Protein AF-A0A182SLB0-F1 (afdb_monomer_lite)

Sequence (159 aa):
MSCFLSVARSSCEPPIFLEISYCGDDKSGRPIMLAGKGMTFNSGGLCLKDPEDMAKYRASMAGAATVVATIRAAAALSLPVNLVGLIPLCENMPSGMAFKPGDVITAMNGKTVAIHDTNNAGRLMLADAFIYGQTTFKPKIVVDVATLSDGIIHALGGA

pLDDT: mean 96.24, std 4.34, range [56.97, 98.81]

Structure (mmCIF, N/CA/C/O backbone):
data_AF-A0A182SLB0-F1
#
_entry.id   AF-A0A182SLB0-F1
#
loop_
_atom_site.group_PDB
_atom_site.id
_atom_site.type_symbol
_atom_site.label_atom_id
_atom_site.label_alt_id
_atom_site.label_comp_id
_atom_site.label_asym_id
_atom_site.label_entity_id
_atom_site.label_seq_id
_atom_site.pdbx_PDB_ins_code
_atom_site.Cartn_x
_atom_site.Cartn_y
_atom_site.Cartn_z
_atom_site.occupancy
_atom_site.B_iso_or_equiv
_atom_site.auth_seq_id
_atom_site.auth_comp_id
_atom_site.auth_asym_id
_atom_site.auth_atom_id
_atom_site.pdbx_PDB_model_num
ATOM 1 N N . MET A 1 1 ? 9.266 10.249 6.935 1.00 87.44 1 MET A N 1
ATOM 2 C CA . MET A 1 1 ? 8.726 9.268 5.972 1.00 87.44 1 MET A CA 1
ATOM 3 C C . MET A 1 1 ? 9.572 9.275 4.705 1.00 87.44 1 MET A C 1
ATOM 5 O O . MET A 1 1 ? 9.122 9.726 3.658 1.00 87.44 1 MET A O 1
ATOM 9 N N . SER A 1 2 ? 10.834 8.851 4.789 1.00 93.38 2 SER A N 1
ATOM 10 C CA . SER A 1 2 ? 11.746 8.951 3.641 1.00 93.38 2 SER A CA 1
ATOM 11 C C . SER A 1 2 ? 11.461 7.892 2.577 1.00 93.38 2 SER A C 1
ATOM 13 O O . SER A 1 2 ? 11.655 8.160 1.396 1.00 93.38 2 SER A O 1
ATOM 15 N N . CYS A 1 3 ? 10.991 6.704 2.963 1.00 97.31 3 CYS A N 1
ATOM 16 C CA . CYS A 1 3 ? 10.689 5.616 2.039 1.00 97.31 3 CYS A CA 1
ATOM 17 C C . CYS A 1 3 ? 9.483 5.957 1.158 1.00 97.31 3 CYS A C 1
ATOM 19 O O . CYS A 1 3 ? 9.575 5.861 -0.062 1.00 97.31 3 CYS A O 1
ATOM 21 N N . PHE A 1 4 ? 8.388 6.429 1.757 1.00 98.00 4 PHE A N 1
ATOM 22 C CA . PHE A 1 4 ? 7.201 6.870 1.022 1.00 98.00 4 PHE A CA 1
ATOM 23 C C . PHE A 1 4 ? 7.508 8.047 0.088 1.00 98.00 4 PHE A C 1
ATOM 25 O O . PHE A 1 4 ? 7.217 7.983 -1.108 1.00 98.00 4 PHE A O 1
ATOM 32 N N . LEU A 1 5 ? 8.159 9.093 0.607 1.00 97.81 5 LEU A N 1
ATOM 33 C CA . LEU A 1 5 ? 8.453 10.298 -0.173 1.00 97.81 5 LEU A CA 1
ATOM 34 C C . LEU A 1 5 ? 9.450 10.041 -1.312 1.00 97.81 5 LEU A C 1
ATOM 36 O O . LEU A 1 5 ? 9.358 10.681 -2.357 1.00 97.81 5 LEU A O 1
ATOM 40 N N . SER A 1 6 ? 10.365 9.082 -1.151 1.00 97.69 6 SER A N 1
ATOM 41 C CA . SER A 1 6 ? 11.310 8.710 -2.214 1.00 97.69 6 SER A CA 1
ATOM 42 C C . SER A 1 6 ? 10.629 8.042 -3.408 1.00 97.69 6 SER A C 1
ATOM 44 O O . SER A 1 6 ? 11.080 8.228 -4.535 1.00 97.69 6 SER A O 1
ATOM 46 N N . VAL A 1 7 ? 9.539 7.302 -3.184 1.00 97.75 7 VAL A N 1
ATOM 47 C CA . VAL A 1 7 ? 8.698 6.773 -4.271 1.00 97.75 7 VAL A CA 1
ATOM 48 C C . VAL A 1 7 ? 7.888 7.907 -4.900 1.00 97.75 7 VAL A C 1
ATOM 50 O O . VAL A 1 7 ? 7.909 8.099 -6.116 1.00 97.75 7 VAL A O 1
ATOM 53 N N . ALA A 1 8 ? 7.218 8.695 -4.057 1.00 97.69 8 ALA A N 1
ATOM 54 C CA . ALA A 1 8 ? 6.268 9.711 -4.489 1.00 97.69 8 ALA A CA 1
ATOM 55 C C . ALA A 1 8 ? 6.877 10.853 -5.306 1.00 97.69 8 ALA A C 1
ATOM 57 O O . ALA A 1 8 ? 6.237 11.341 -6.232 1.00 97.69 8 ALA A O 1
ATOM 58 N N . ARG A 1 9 ? 8.120 11.259 -5.008 1.00 97.19 9 ARG A N 1
ATOM 59 C CA . ARG A 1 9 ? 8.802 12.360 -5.715 1.00 97.19 9 ARG A CA 1
ATOM 60 C C . ARG A 1 9 ? 8.983 12.125 -7.220 1.00 97.19 9 ARG A C 1
ATOM 62 O O . ARG A 1 9 ? 9.487 12.999 -7.913 1.00 97.19 9 ARG A O 1
ATOM 69 N N . SER A 1 10 ? 8.666 10.927 -7.711 1.00 95.88 10 SER A N 1
ATOM 70 C CA . SER A 1 10 ? 8.738 10.592 -9.127 1.00 95.88 10 SER A CA 1
ATOM 71 C C . SER A 1 10 ? 7.583 11.165 -9.956 1.00 95.88 10 SER A C 1
ATOM 73 O O . SER A 1 10 ? 7.759 11.308 -11.166 1.00 95.88 10 SER A O 1
ATOM 75 N N . SER A 1 11 ? 6.450 11.519 -9.339 1.00 97.12 11 SER A N 1
ATOM 76 C CA . SER A 1 11 ? 5.273 12.068 -10.023 1.00 97.12 11 SER A CA 1
ATOM 77 C C . SER A 1 11 ? 5.119 13.579 -9.821 1.00 97.12 11 SER A C 1
ATOM 79 O O . SER A 1 11 ? 5.659 14.159 -8.879 1.00 97.12 11 SER A O 1
ATOM 81 N N . CYS A 1 12 ? 4.378 14.209 -10.735 1.00 96.81 12 CYS A N 1
ATOM 82 C CA . CYS A 1 12 ? 3.901 15.585 -10.598 1.00 96.81 12 CYS A CA 1
ATOM 83 C C . CYS A 1 12 ? 2.682 15.683 -9.666 1.00 96.81 12 CYS A C 1
ATOM 85 O O . CYS A 1 12 ? 2.398 16.767 -9.161 1.00 96.81 12 CYS A O 1
ATOM 87 N N . GLU A 1 13 ? 1.975 14.573 -9.437 1.00 97.19 13 GLU A N 1
ATOM 88 C CA . GLU A 1 13 ? 0.856 14.524 -8.501 1.00 97.19 13 GLU A CA 1
ATOM 89 C C . GLU A 1 13 ? 1.372 14.506 -7.054 1.00 97.19 13 GLU A C 1
ATOM 91 O O . GLU A 1 13 ? 2.256 13.707 -6.714 1.00 97.19 13 GLU A O 1
ATOM 96 N N . PRO A 1 14 ? 0.847 15.370 -6.169 1.00 97.25 14 PRO A N 1
ATOM 97 C CA . PRO A 1 14 ? 1.324 15.452 -4.798 1.00 97.25 14 PRO A CA 1
ATOM 98 C C . PRO A 1 14 ? 0.982 14.171 -4.013 1.00 97.25 14 PRO A C 1
ATOM 100 O O . PRO A 1 14 ? -0.156 13.698 -4.065 1.00 97.25 14 PRO A O 1
ATOM 103 N N . PRO A 1 15 ? 1.924 13.613 -3.228 1.00 97.75 15 PRO A N 1
ATOM 104 C CA . PRO A 1 15 ? 1.618 12.486 -2.358 1.00 97.75 15 PRO A CA 1
ATOM 105 C C . PRO A 1 15 ? 0.673 12.866 -1.224 1.00 97.75 15 PRO A C 1
ATOM 107 O O . PRO A 1 15 ? 0.780 13.944 -0.640 1.00 97.75 15 PRO A O 1
ATOM 110 N N . ILE A 1 16 ? -0.168 11.916 -0.825 1.00 98.12 16 ILE A N 1
ATOM 111 C CA . ILE A 1 16 ? -1.037 12.034 0.347 1.00 98.12 16 ILE A CA 1
ATOM 112 C C . ILE A 1 16 ? -0.757 10.855 1.271 1.00 98.12 16 ILE A C 1
ATOM 114 O O . ILE A 1 16 ? -0.730 9.710 0.837 1.00 98.12 16 ILE A O 1
ATOM 118 N N . PHE A 1 17 ? -0.575 11.107 2.562 1.00 98.25 17 PHE A N 1
ATOM 119 C CA . PHE A 1 17 ? -0.616 10.043 3.558 1.00 98.25 17 PHE A CA 1
ATOM 120 C C . PHE A 1 17 ? -1.971 10.093 4.260 1.00 98.25 17 PHE A C 1
ATOM 122 O O . PHE A 1 17 ? -2.222 10.992 5.058 1.00 98.25 17 PHE A O 1
ATOM 129 N N . LEU A 1 18 ? -2.865 9.171 3.907 1.00 98.38 18 LEU A N 1
ATOM 130 C CA . LEU A 1 18 ? -4.233 9.148 4.409 1.00 98.38 18 LEU A CA 1
ATOM 131 C C . LEU A 1 18 ? -4.330 8.278 5.664 1.00 98.38 18 LEU A C 1
ATOM 133 O O . LEU A 1 18 ? -4.005 7.090 5.640 1.00 98.38 18 LEU A O 1
ATOM 137 N N . GLU A 1 19 ? -4.839 8.877 6.734 1.00 98.31 19 GLU A N 1
ATOM 138 C CA . GLU A 1 19 ? -5.234 8.203 7.965 1.00 98.31 19 GLU A CA 1
ATOM 139 C C . GLU A 1 19 ? -6.758 8.230 8.102 1.00 98.31 19 GLU A C 1
ATOM 141 O O . GLU A 1 19 ? -7.389 9.277 7.957 1.00 98.31 19 GLU A O 1
ATOM 146 N N . ILE A 1 20 ? -7.356 7.077 8.393 1.00 97.94 20 ILE A N 1
ATOM 147 C CA . ILE A 1 20 ? -8.793 6.938 8.640 1.00 97.94 20 ILE A CA 1
ATOM 148 C C . ILE A 1 20 ? -8.972 6.268 9.994 1.00 97.94 20 ILE A C 1
ATOM 150 O O . ILE A 1 20 ? -8.489 5.159 10.187 1.00 97.94 20 ILE A O 1
ATOM 154 N N . SER A 1 21 ? -9.704 6.891 10.910 1.00 97.25 21 SER A N 1
ATOM 155 C CA . SER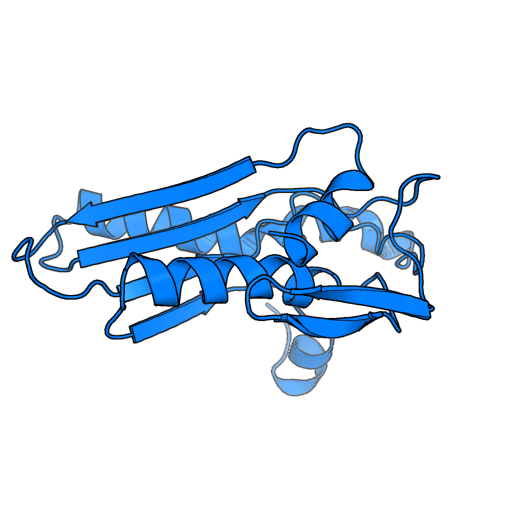 A 1 21 ? -9.984 6.309 12.225 1.00 97.25 21 SER A CA 1
ATOM 156 C C . SER A 1 21 ? -11.468 5.989 12.378 1.00 97.25 21 SER A C 1
ATOM 158 O O . SER A 1 21 ? -12.327 6.810 12.061 1.00 97.25 21 SER A O 1
ATOM 160 N N . TYR A 1 22 ? -11.767 4.799 12.896 1.00 98.38 22 TYR A N 1
ATOM 161 C CA . TYR A 1 22 ? -13.105 4.377 13.299 1.00 98.38 22 TYR A CA 1
ATOM 162 C C . TYR A 1 22 ? -13.060 3.839 14.731 1.00 98.38 22 TYR A C 1
ATOM 164 O O . TYR A 1 22 ? -12.275 2.944 15.038 1.00 98.38 22 TYR A O 1
ATOM 172 N N . CYS A 1 23 ? -13.901 4.389 15.604 1.00 98.00 23 CYS A N 1
ATOM 173 C CA . CYS A 1 23 ? -13.997 4.000 17.008 1.00 98.00 23 CYS A CA 1
ATOM 174 C C . CYS A 1 23 ? -15.405 3.463 17.274 1.00 98.00 23 CYS A C 1
ATOM 176 O O . CYS A 1 23 ? -16.325 4.246 17.511 1.00 98.00 23 CYS A O 1
ATOM 178 N N . GLY A 1 24 ? -15.573 2.144 17.171 1.00 97.31 24 GLY A N 1
ATOM 179 C CA . GLY A 1 24 ? -16.829 1.451 17.468 1.00 97.31 24 GLY A CA 1
ATOM 180 C C . GLY A 1 24 ? -16.880 0.818 18.862 1.00 97.31 24 GLY A C 1
ATOM 181 O O . GLY A 1 24 ? -17.939 0.354 19.270 1.00 97.31 24 GLY A O 1
ATOM 182 N N . ASP A 1 25 ? -15.759 0.793 19.587 1.00 96.19 25 ASP A N 1
ATOM 183 C CA . ASP A 1 25 ? -15.623 0.217 20.932 1.00 96.19 25 ASP A CA 1
ATOM 184 C C . ASP A 1 25 ? -15.014 1.253 21.905 1.00 96.19 25 ASP A C 1
ATOM 186 O O . ASP A 1 25 ? -14.939 2.449 21.597 1.00 96.19 25 ASP A O 1
ATOM 190 N N . ASP A 1 26 ? -14.578 0.819 23.090 1.00 95.38 26 ASP A N 1
ATOM 191 C CA . ASP A 1 26 ? -13.929 1.666 24.087 1.00 95.38 26 ASP A CA 1
ATOM 192 C C . ASP A 1 26 ? -12.728 2.440 23.515 1.00 95.38 26 ASP A C 1
ATOM 194 O O . ASP A 1 26 ? -11.811 1.868 22.922 1.00 95.38 26 ASP A O 1
ATOM 198 N N . LYS A 1 27 ? -12.691 3.756 23.755 1.00 92.25 27 LYS A N 1
ATOM 199 C CA . LYS A 1 27 ? -11.675 4.667 23.200 1.00 92.25 27 LYS A CA 1
ATOM 200 C C . LYS A 1 27 ? -10.252 4.371 23.677 1.00 92.25 27 LYS A C 1
ATOM 202 O O . LYS A 1 27 ? -9.306 4.775 23.006 1.00 92.25 27 LYS A O 1
ATOM 207 N N . SER A 1 28 ? -10.081 3.714 24.827 1.00 92.38 28 SER A N 1
ATOM 208 C CA . SER A 1 28 ? -8.756 3.334 25.334 1.00 92.38 28 SER A CA 1
ATOM 209 C C . SER A 1 28 ? -8.245 2.021 24.726 1.00 92.38 28 SER A C 1
ATOM 211 O O . SER A 1 28 ? -7.058 1.698 24.824 1.00 92.38 28 SER A O 1
ATOM 213 N N . GLY A 1 29 ? -9.126 1.271 24.055 1.00 94.38 29 GLY A N 1
ATOM 214 C CA . GLY A 1 29 ? -8.807 0.013 23.401 1.00 94.38 29 GLY A CA 1
ATOM 215 C C . GLY A 1 29 ? -7.846 0.186 22.225 1.00 94.38 29 GLY A C 1
ATOM 216 O O . GLY A 1 29 ? -8.096 0.960 21.299 1.00 94.38 29 GLY A O 1
ATOM 217 N N . ARG A 1 30 ? -6.765 -0.608 22.216 1.00 97.25 30 ARG A N 1
ATOM 218 C CA . ARG A 1 30 ? -5.798 -0.643 21.105 1.00 97.25 30 ARG A CA 1
ATOM 219 C C . ARG A 1 30 ? -6.499 -1.038 19.792 1.00 97.25 30 ARG A C 1
ATOM 221 O O . ARG A 1 30 ? -7.145 -2.096 19.762 1.00 97.25 30 ARG A O 1
ATOM 228 N N . PRO A 1 31 ? -6.354 -0.256 18.706 1.00 98.19 31 PRO A N 1
ATOM 229 C CA . PRO A 1 31 ? -7.059 -0.513 17.456 1.00 98.19 31 PRO A CA 1
ATOM 230 C C . PRO A 1 31 ? -6.460 -1.693 16.684 1.00 98.19 31 PRO A C 1
ATOM 232 O O . PRO A 1 31 ? -5.333 -2.133 16.936 1.00 98.19 31 PRO A O 1
ATOM 235 N N . ILE A 1 32 ? -7.217 -2.193 15.711 1.00 98.69 32 ILE A N 1
ATOM 236 C CA . ILE A 1 32 ? -6.687 -2.982 14.597 1.00 98.69 32 ILE A CA 1
ATOM 237 C C . ILE A 1 32 ? -6.214 -1.991 13.534 1.00 98.69 32 ILE A C 1
ATOM 239 O O . ILE A 1 32 ? -6.971 -1.123 13.102 1.00 98.69 32 ILE A O 1
ATOM 243 N N . MET A 1 33 ? -4.962 -2.118 13.117 1.00 98.69 33 MET A N 1
ATOM 244 C CA . MET A 1 33 ? -4.399 -1.316 12.042 1.00 98.69 33 MET A CA 1
ATOM 245 C C . MET A 1 33 ? -4.564 -2.039 10.708 1.00 98.69 33 MET A C 1
ATOM 247 O O . MET A 1 33 ? -4.134 -3.182 10.565 1.00 98.69 33 MET A O 1
ATOM 251 N N . LEU A 1 34 ? -5.139 -1.346 9.731 1.00 98.81 34 LEU A N 1
ATOM 252 C CA . LEU A 1 34 ? -5.270 -1.774 8.345 1.00 98.81 34 LEU A CA 1
ATOM 253 C C . LEU A 1 34 ? -4.349 -0.911 7.473 1.00 98.81 34 LEU A C 1
ATOM 255 O O . LEU A 1 34 ? -4.538 0.300 7.385 1.00 98.81 34 LEU A O 1
ATOM 259 N N . ALA A 1 35 ? -3.348 -1.503 6.829 1.00 98.62 35 ALA A N 1
ATOM 260 C CA . ALA A 1 35 ? -2.452 -0.797 5.914 1.00 98.62 35 ALA A CA 1
ATOM 261 C C . ALA A 1 35 ? -2.790 -1.139 4.459 1.00 98.62 35 ALA A C 1
ATOM 263 O O . ALA A 1 35 ? -2.851 -2.306 4.083 1.00 98.62 35 ALA A O 1
ATOM 264 N N . GLY A 1 36 ? -3.016 -0.128 3.623 1.00 98.56 36 GLY A N 1
ATOM 265 C CA . GLY A 1 36 ? -3.377 -0.330 2.220 1.00 98.56 36 GLY A CA 1
ATOM 266 C C . GLY A 1 36 ? -2.311 0.219 1.285 1.00 98.56 36 GLY A C 1
ATOM 267 O O . GLY A 1 36 ? -1.979 1.400 1.369 1.00 98.56 36 GLY A O 1
ATOM 268 N N . LYS A 1 37 ? -1.801 -0.595 0.350 1.00 98.38 37 LYS A N 1
ATOM 269 C CA . LYS A 1 37 ? -0.955 -0.068 -0.737 1.00 98.38 37 LYS A CA 1
ATOM 270 C C . LYS A 1 37 ? -1.798 0.867 -1.610 1.00 98.38 37 LYS A C 1
ATOM 272 O O . LYS A 1 37 ? -2.689 0.402 -2.320 1.00 98.38 37 LYS A O 1
ATOM 277 N N . GLY A 1 38 ? -1.501 2.164 -1.563 1.00 98.06 38 GLY A N 1
ATOM 278 C CA . GLY A 1 38 ? -2.214 3.220 -2.286 1.00 98.06 38 GLY A CA 1
ATOM 279 C C . GLY A 1 38 ? -1.471 3.747 -3.506 1.00 98.06 38 GLY A C 1
ATOM 280 O O . GLY A 1 38 ? -1.461 4.945 -3.756 1.00 98.06 38 GLY A O 1
ATOM 281 N N . MET A 1 39 ? -0.830 2.871 -4.277 1.00 97.88 39 MET A N 1
ATOM 282 C CA . MET A 1 39 ? -0.122 3.308 -5.477 1.00 97.88 39 MET A CA 1
ATOM 283 C C . MET A 1 39 ? -1.115 3.506 -6.628 1.00 97.88 39 MET A C 1
ATOM 285 O O . MET A 1 39 ? -1.528 2.528 -7.247 1.00 97.88 39 MET A O 1
ATOM 289 N N . THR A 1 40 ? -1.541 4.744 -6.883 1.00 97.88 40 THR A N 1
ATOM 290 C CA . THR A 1 40 ? -2.627 5.070 -7.831 1.00 97.88 40 THR A CA 1
ATOM 291 C C . THR A 1 40 ? -2.276 4.722 -9.273 1.00 97.88 40 THR A C 1
ATOM 293 O O . THR A 1 40 ? -3.147 4.319 -10.042 1.00 97.88 40 THR A O 1
ATOM 296 N N . PHE A 1 41 ? -0.990 4.772 -9.609 1.00 97.88 41 PHE A N 1
ATOM 297 C CA . PHE A 1 41 ? -0.437 4.213 -10.832 1.00 97.88 41 PHE A CA 1
ATOM 298 C C . PHE A 1 41 ? 1.000 3.735 -10.589 1.00 97.88 41 PHE A C 1
ATOM 300 O O . PHE A 1 41 ? 1.757 4.364 -9.846 1.00 97.88 41 PHE A O 1
ATOM 307 N N . ASN A 1 42 ? 1.377 2.602 -11.187 1.00 97.00 42 ASN A N 1
ATOM 308 C CA . ASN A 1 42 ? 2.713 2.022 -11.048 1.00 97.00 42 ASN A CA 1
ATOM 309 C C . ASN A 1 42 ? 3.294 1.693 -12.420 1.00 97.00 42 ASN A C 1
ATOM 311 O O . AS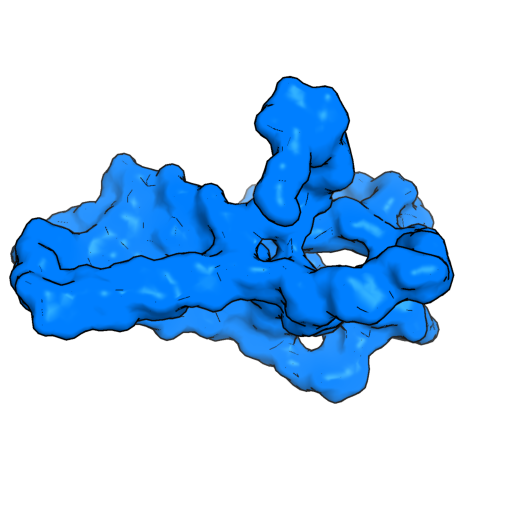N A 1 42 ? 3.035 0.611 -12.939 1.00 97.00 42 ASN A O 1
ATOM 315 N N . SER A 1 43 ? 4.119 2.580 -12.974 1.00 97.06 43 SER A N 1
ATOM 316 C CA . SER A 1 43 ? 4.857 2.289 -14.207 1.00 97.06 43 SER A CA 1
ATOM 317 C C . SER A 1 43 ? 6.017 1.315 -13.985 1.00 97.06 43 SER A C 1
ATOM 319 O O . SER A 1 43 ? 6.593 0.810 -14.942 1.00 97.06 43 SER A O 1
ATOM 321 N N . GLY A 1 44 ? 6.400 1.094 -12.725 1.00 96.62 44 GLY A N 1
ATOM 322 C CA . GLY A 1 44 ? 7.657 0.456 -12.345 1.00 96.62 44 GLY A CA 1
ATOM 323 C C . GLY A 1 44 ? 8.783 1.444 -12.020 1.00 96.62 44 GLY A C 1
ATOM 324 O O . GLY A 1 44 ? 9.828 1.023 -11.539 1.00 96.62 44 GLY A O 1
ATOM 325 N N . GLY A 1 45 ? 8.584 2.753 -12.215 1.00 97.38 45 GLY A N 1
ATOM 326 C CA . GLY A 1 45 ? 9.642 3.749 -12.037 1.00 97.38 45 GLY A CA 1
ATOM 327 C C . GLY A 1 45 ? 10.688 3.647 -13.150 1.00 97.38 45 GLY A C 1
ATOM 328 O O . GLY A 1 45 ? 10.333 3.572 -14.325 1.00 97.38 45 GLY A O 1
ATOM 329 N N . LEU A 1 46 ? 11.977 3.634 -12.793 1.00 97.88 46 LEU A N 1
ATOM 330 C CA . LEU A 1 46 ? 13.073 3.439 -13.757 1.00 97.88 46 LEU A CA 1
ATOM 331 C C . LEU A 1 46 ? 13.239 1.974 -14.189 1.00 97.88 46 LEU A C 1
ATOM 333 O O . LEU A 1 46 ? 13.792 1.702 -15.250 1.00 97.88 46 LEU A O 1
ATOM 337 N N . CYS A 1 47 ? 12.743 1.033 -13.390 1.00 96.75 47 CYS A N 1
ATOM 338 C CA . CYS A 1 47 ? 12.627 -0.380 -13.736 1.00 96.75 47 CYS A CA 1
ATOM 339 C C . CYS A 1 47 ? 11.257 -0.586 -14.385 1.00 96.75 47 CYS A C 1
ATOM 341 O O . CYS A 1 47 ? 10.335 -1.126 -13.771 1.00 96.75 47 CYS A O 1
ATOM 343 N N . LEU A 1 48 ? 11.113 -0.034 -15.590 1.00 96.69 48 LEU A N 1
ATOM 344 C CA . LEU A 1 48 ? 9.834 0.079 -16.277 1.00 96.69 48 LEU A CA 1
ATOM 345 C C . LEU A 1 48 ? 9.195 -1.299 -16.484 1.00 96.69 48 LEU A C 1
ATOM 347 O O . LEU A 1 48 ? 9.857 -2.260 -16.875 1.00 96.69 48 LEU A O 1
ATOM 351 N N . LYS A 1 49 ? 7.895 -1.376 -16.214 1.00 94.75 49 LYS A N 1
ATOM 352 C CA . LYS A 1 49 ? 7.074 -2.548 -16.507 1.00 94.75 49 LYS A CA 1
ATOM 353 C C . LYS A 1 49 ? 6.813 -2.673 -18.006 1.00 94.75 49 LYS A C 1
ATOM 355 O O . LYS A 1 49 ? 6.996 -1.722 -18.765 1.00 94.75 49 LYS A O 1
ATOM 360 N N . ASP A 1 50 ? 6.330 -3.841 -18.407 1.00 93.81 50 ASP A N 1
ATOM 361 C CA . ASP A 1 50 ? 5.996 -4.118 -19.798 1.00 93.81 50 ASP A CA 1
ATOM 362 C C . ASP A 1 50 ? 4.835 -3.220 -20.288 1.00 93.81 50 ASP A C 1
ATOM 364 O O . ASP A 1 50 ? 3.794 -3.155 -19.617 1.00 93.81 50 ASP A O 1
ATOM 368 N N . PRO A 1 51 ? 4.982 -2.495 -21.416 1.00 93.38 51 PRO A N 1
ATOM 369 C CA . PRO A 1 51 ? 3.936 -1.625 -21.948 1.00 93.38 51 PRO A CA 1
ATOM 370 C C . PRO A 1 51 ? 2.596 -2.323 -22.204 1.00 93.38 51 PRO A C 1
ATOM 372 O O . PRO A 1 51 ? 1.552 -1.691 -22.034 1.00 93.38 51 PRO A O 1
ATOM 375 N N . GLU A 1 52 ? 2.604 -3.607 -22.571 1.00 94.38 52 GLU A N 1
ATOM 376 C CA . GLU A 1 52 ? 1.377 -4.363 -22.866 1.00 94.38 52 GLU A CA 1
ATOM 377 C C . GLU A 1 52 ? 0.472 -4.519 -21.631 1.00 94.38 52 GLU A C 1
ATOM 379 O O . GLU A 1 52 ? -0.756 -4.481 -21.734 1.00 94.38 52 GLU A O 1
ATOM 384 N N . ASP A 1 53 ? 1.068 -4.595 -20.439 1.00 89.69 53 ASP A N 1
ATOM 385 C CA . ASP A 1 53 ? 0.353 -4.732 -19.168 1.00 89.69 53 ASP A CA 1
ATOM 386 C C . ASP A 1 53 ? 0.112 -3.397 -18.454 1.00 89.69 53 ASP A C 1
ATOM 388 O O . ASP A 1 53 ? -0.596 -3.343 -17.443 1.00 89.69 53 ASP A O 1
ATOM 392 N N . MET A 1 54 ? 0.659 -2.298 -18.979 1.00 94.19 54 MET A N 1
ATOM 393 C CA . MET A 1 54 ? 0.725 -0.995 -18.312 1.00 94.19 54 MET A CA 1
ATOM 394 C C . MET A 1 54 ? -0.636 -0.507 -17.794 1.00 94.19 54 MET A C 1
ATOM 396 O O . MET A 1 54 ? -0.758 -0.029 -16.663 1.00 94.19 54 MET A O 1
ATOM 400 N N . ALA A 1 55 ? -1.688 -0.692 -18.598 1.00 94.06 55 ALA A N 1
ATOM 401 C CA . ALA A 1 55 ? -3.047 -0.276 -18.262 1.00 94.06 55 ALA A CA 1
ATOM 402 C C . ALA A 1 55 ? -3.597 -0.962 -16.998 1.00 94.06 55 ALA A C 1
ATOM 404 O O . ALA A 1 55 ? -4.403 -0.365 -16.282 1.00 94.06 55 ALA A O 1
ATOM 405 N N . LYS A 1 56 ? -3.150 -2.186 -16.684 1.00 92.38 56 LYS A N 1
ATOM 406 C CA . LYS A 1 56 ? -3.585 -2.947 -15.501 1.00 92.38 56 LYS A CA 1
ATOM 407 C C . LYS A 1 56 ? -3.068 -2.314 -14.210 1.00 92.38 56 LYS A C 1
ATOM 409 O O . LYS A 1 56 ? -3.722 -2.392 -13.171 1.00 92.38 56 LYS A O 1
ATOM 414 N N . TYR A 1 57 ? -1.934 -1.615 -14.257 1.00 94.44 57 TYR A N 1
ATOM 415 C CA . TYR A 1 57 ? -1.277 -1.099 -13.058 1.00 94.44 57 TYR A CA 1
ATOM 416 C C . TYR A 1 57 ? -1.919 0.153 -12.452 1.00 94.44 57 TYR A C 1
ATOM 418 O O . TYR A 1 57 ? -1.517 0.542 -11.353 1.00 94.44 57 TYR A O 1
ATOM 426 N N . ARG A 1 58 ? -2.995 0.687 -13.053 1.00 95.19 58 ARG A N 1
ATOM 427 C CA . ARG A 1 58 ? -3.961 1.565 -12.356 1.00 95.19 58 ARG A CA 1
ATOM 428 C C . ARG A 1 58 ? -4.626 0.879 -11.157 1.00 95.19 58 ARG A C 1
ATOM 430 O O . ARG A 1 58 ? -5.089 1.541 -10.239 1.00 95.19 58 ARG A O 1
ATOM 437 N N . ALA A 1 59 ? -4.686 -0.455 -11.160 1.00 93.81 59 ALA A N 1
ATOM 438 C CA . ALA A 1 59 ? -5.223 -1.249 -10.059 1.00 93.81 59 ALA A CA 1
ATOM 439 C C . ALA A 1 59 ? -4.208 -1.442 -8.915 1.00 93.81 59 ALA A C 1
ATOM 441 O O . ALA A 1 59 ? -4.518 -2.100 -7.925 1.00 93.81 59 ALA A O 1
ATOM 442 N N . SER A 1 60 ? -3.014 -0.834 -8.995 1.00 96.19 60 SER A N 1
ATOM 443 C CA . SER A 1 60 ? -1.975 -0.923 -7.952 1.00 96.19 60 SER A CA 1
ATOM 444 C C . SER A 1 60 ? -2.374 -0.311 -6.598 1.00 96.19 60 SER A C 1
ATOM 446 O O . SER A 1 60 ? -1.617 -0.428 -5.628 1.00 96.19 60 SER A O 1
ATOM 448 N N . MET A 1 61 ? -3.553 0.314 -6.535 1.00 97.81 61 MET A N 1
ATOM 449 C CA . MET A 1 61 ? -4.194 0.891 -5.355 1.00 97.81 61 MET A CA 1
ATOM 450 C C . MET A 1 61 ? -5.330 0.025 -4.783 1.00 97.81 61 MET A C 1
ATOM 452 O O . MET A 1 61 ? -5.999 0.443 -3.839 1.00 97.81 61 MET A O 1
ATOM 456 N N . ALA A 1 62 ? -5.574 -1.182 -5.311 1.00 97.56 62 ALA A N 1
ATOM 457 C CA . ALA A 1 62 ? -6.685 -2.029 -4.860 1.00 97.56 62 ALA A CA 1
ATOM 458 C C . ALA A 1 62 ? -6.599 -2.385 -3.362 1.00 97.56 62 ALA A C 1
ATOM 460 O O . ALA A 1 62 ? -7.622 -2.517 -2.688 1.00 97.56 62 ALA A O 1
ATOM 461 N N . GLY A 1 63 ? -5.382 -2.461 -2.812 1.00 98.00 63 GLY A N 1
ATOM 462 C CA . GLY A 1 63 ? -5.158 -2.606 -1.374 1.00 98.00 63 GLY A CA 1
ATOM 463 C C . GLY A 1 63 ? -5.722 -1.436 -0.565 1.00 98.00 63 GLY A C 1
ATOM 464 O O . GLY A 1 63 ? -6.487 -1.639 0.376 1.00 98.00 63 GLY A O 1
ATOM 465 N N . ALA A 1 64 ? -5.428 -0.202 -0.981 1.00 98.50 64 ALA A N 1
ATOM 466 C CA . ALA A 1 64 ? -6.027 1.001 -0.405 1.00 98.50 64 ALA A CA 1
ATOM 467 C C . ALA A 1 64 ? -7.555 1.016 -0.526 1.00 98.50 64 ALA A C 1
ATOM 469 O O . ALA A 1 64 ? -8.242 1.267 0.464 1.00 98.50 64 ALA A O 1
ATOM 470 N N . ALA A 1 65 ? -8.094 0.696 -1.708 1.00 98.56 65 ALA A N 1
ATOM 471 C CA . ALA A 1 65 ? -9.540 0.627 -1.923 1.00 98.56 65 ALA A CA 1
ATOM 472 C C . ALA A 1 65 ? -10.214 -0.367 -0.963 1.00 98.56 65 ALA A C 1
ATOM 474 O O . ALA A 1 65 ? -11.251 -0.058 -0.377 1.00 98.56 65 ALA A O 1
ATOM 475 N N . THR A 1 66 ? -9.586 -1.527 -0.751 1.00 98.62 66 THR A N 1
ATOM 476 C CA . THR A 1 66 ? -10.065 -2.562 0.174 1.00 98.62 66 THR A CA 1
ATOM 477 C C . THR A 1 66 ? -10.102 -2.056 1.613 1.00 98.62 66 THR A C 1
ATOM 479 O O . THR A 1 66 ? -11.104 -2.249 2.301 1.00 98.62 66 THR A O 1
ATOM 482 N N . VAL A 1 67 ? -9.057 -1.356 2.068 1.00 98.75 67 VAL A N 1
ATOM 483 C CA . VAL A 1 67 ? -9.015 -0.774 3.420 1.00 98.75 67 VAL A CA 1
ATOM 484 C C . VAL A 1 67 ? -10.117 0.271 3.607 1.00 98.75 67 VAL A C 1
ATOM 486 O O . VAL A 1 67 ? -10.860 0.200 4.586 1.00 98.75 67 VAL A O 1
ATOM 489 N N . VAL A 1 68 ? -10.283 1.196 2.654 1.00 98.69 68 VAL A N 1
ATOM 490 C CA . VAL A 1 68 ? -11.348 2.216 2.706 1.00 98.69 68 VAL A CA 1
ATOM 491 C C . VAL A 1 68 ? -12.728 1.562 2.758 1.00 98.69 68 VAL A C 1
ATOM 493 O O . VAL A 1 68 ? -13.549 1.916 3.606 1.00 98.69 68 VAL A O 1
ATOM 496 N N . ALA A 1 69 ? -12.985 0.588 1.882 1.00 98.69 69 ALA A N 1
ATOM 497 C CA . ALA A 1 69 ? -14.255 -0.129 1.838 1.00 98.69 69 ALA A CA 1
ATOM 498 C C . ALA A 1 69 ? -14.532 -0.887 3.144 1.00 98.69 69 ALA A C 1
ATOM 500 O O . ALA A 1 69 ? -15.651 -0.835 3.652 1.00 98.69 69 ALA A O 1
ATOM 501 N N . THR A 1 70 ? -13.510 -1.524 3.720 1.00 98.75 70 THR A N 1
ATOM 502 C CA . THR A 1 70 ? -13.608 -2.258 4.990 1.00 98.75 70 THR A CA 1
ATOM 503 C C . THR A 1 70 ? -13.990 -1.332 6.140 1.00 98.75 70 THR A C 1
ATOM 505 O O . THR A 1 70 ? -14.934 -1.619 6.873 1.00 98.75 70 THR A O 1
ATOM 508 N N . ILE A 1 71 ? -13.309 -0.191 6.281 1.00 98.69 71 ILE A N 1
ATOM 509 C CA . ILE A 1 71 ? -13.599 0.769 7.356 1.00 98.69 71 ILE A CA 1
ATOM 510 C C . ILE A 1 71 ? -14.985 1.387 7.166 1.00 98.69 71 ILE A C 1
ATOM 512 O O . ILE A 1 71 ? -15.752 1.489 8.123 1.00 98.69 71 ILE A O 1
ATOM 516 N N . ARG A 1 72 ? -15.349 1.739 5.926 1.00 98.62 72 ARG A N 1
ATOM 517 C CA . ARG A 1 72 ? -16.693 2.232 5.602 1.00 98.62 72 ARG A CA 1
ATOM 518 C C . ARG A 1 72 ? -17.772 1.213 5.974 1.00 98.62 72 ARG A C 1
ATOM 520 O O . ARG A 1 72 ? -18.786 1.602 6.544 1.00 98.62 72 ARG A O 1
ATOM 527 N N . ALA A 1 73 ? -17.569 -0.065 5.657 1.00 98.69 73 ALA A N 1
ATOM 528 C CA . ALA A 1 73 ? -18.510 -1.128 5.998 1.00 98.69 73 ALA A CA 1
ATOM 529 C C . ALA A 1 73 ? -18.624 -1.316 7.518 1.00 98.69 73 ALA A C 1
ATOM 531 O O . ALA A 1 73 ? -19.735 -1.385 8.035 1.00 98.69 73 ALA A O 1
ATOM 532 N N . ALA A 1 74 ? -17.498 -1.323 8.240 1.00 98.62 74 ALA A N 1
ATOM 533 C CA . ALA A 1 74 ? -17.490 -1.411 9.699 1.00 98.62 74 ALA A CA 1
ATOM 534 C C . ALA A 1 74 ? -18.267 -0.257 10.350 1.00 98.62 74 ALA A C 1
ATOM 536 O O . ALA A 1 74 ? -19.089 -0.493 11.233 1.00 98.62 74 ALA A O 1
ATOM 537 N N . ALA A 1 75 ? -18.070 0.970 9.857 1.00 98.50 75 ALA A N 1
ATOM 538 C CA . ALA A 1 75 ? -18.802 2.143 10.320 1.00 98.50 75 ALA A CA 1
ATOM 539 C C . ALA A 1 75 ? -20.301 2.065 10.001 1.00 98.50 75 ALA A C 1
ATOM 541 O O . ALA A 1 75 ? -21.125 2.318 10.876 1.00 98.50 75 ALA A O 1
ATOM 542 N N . ALA A 1 76 ? -20.666 1.669 8.777 1.00 98.62 76 ALA A N 1
ATOM 543 C CA . ALA A 1 76 ? -22.063 1.533 8.364 1.00 98.62 76 ALA A CA 1
ATOM 544 C C . ALA A 1 76 ? -22.823 0.469 9.175 1.00 98.62 76 ALA A C 1
ATOM 546 O O . ALA A 1 76 ? -24.011 0.630 9.438 1.00 98.62 76 ALA A O 1
ATOM 547 N N . LEU A 1 77 ? -22.134 -0.597 9.591 1.00 98.69 77 LEU A N 1
ATOM 548 C CA . LEU A 1 77 ? -22.688 -1.667 10.424 1.00 98.69 77 LEU A CA 1
ATOM 549 C C . LEU A 1 77 ? -22.572 -1.391 11.929 1.00 98.69 77 LEU A C 1
ATOM 551 O O . LEU A 1 77 ? -23.058 -2.193 12.721 1.00 98.69 77 LEU A O 1
ATOM 555 N N . SER A 1 78 ? -21.936 -0.284 12.328 1.00 98.25 78 SER A N 1
ATOM 556 C CA . SER A 1 78 ? -21.660 0.042 13.733 1.00 98.25 78 SER A CA 1
ATOM 557 C C . SER A 1 78 ? -20.976 -1.110 14.487 1.00 98.25 78 SER A C 1
ATOM 559 O O . SER A 1 78 ? -21.370 -1.460 15.599 1.00 98.25 78 SER A O 1
ATOM 561 N N . LEU A 1 79 ? -19.977 -1.744 13.860 1.00 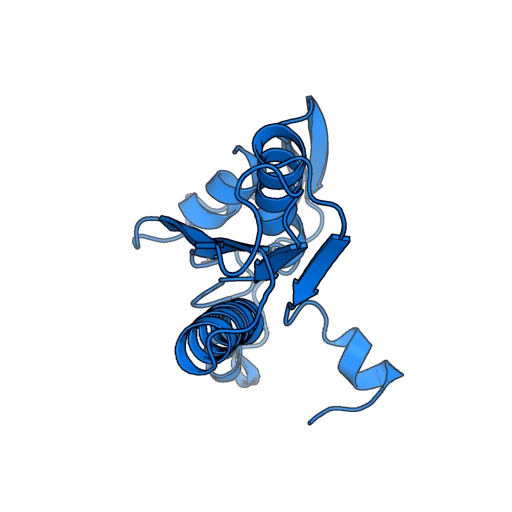98.50 79 LEU A N 1
ATOM 562 C CA . LEU A 1 79 ? -19.276 -2.875 14.468 1.00 98.50 79 LEU A CA 1
ATOM 563 C C . LEU A 1 79 ? -18.534 -2.438 15.744 1.00 98.50 79 LEU A C 1
ATOM 565 O O . LEU A 1 79 ? -17.852 -1.415 15.716 1.00 98.50 79 LEU A O 1
ATOM 569 N N . PRO A 1 80 ? -18.567 -3.232 16.830 1.00 97.81 80 PRO A N 1
ATOM 570 C CA . PRO A 1 80 ? -17.914 -2.889 18.091 1.00 97.81 80 PRO A CA 1
ATOM 571 C C . PRO A 1 80 ? -16.399 -3.148 18.024 1.00 97.81 80 PRO A C 1
ATOM 573 O O . PRO A 1 80 ? -15.867 -4.048 18.671 1.00 97.81 80 PRO A O 1
ATOM 576 N N . VAL A 1 81 ? -15.696 -2.409 17.163 1.00 97.88 81 VAL A N 1
ATOM 577 C CA . VAL A 1 81 ? -14.249 -2.522 16.940 1.00 97.88 81 VAL A CA 1
ATOM 578 C C . VAL A 1 81 ? -13.614 -1.152 16.717 1.00 97.88 81 VAL A C 1
ATOM 580 O O . VAL A 1 81 ? -14.198 -0.271 16.090 1.00 97.88 81 VAL A O 1
ATOM 583 N N . ASN A 1 82 ? -12.368 -0.996 17.161 1.00 98.44 82 ASN A N 1
ATOM 584 C CA . ASN A 1 82 ? -11.543 0.167 16.832 1.00 98.44 82 ASN A CA 1
ATOM 585 C C . ASN A 1 82 ? -10.630 -0.164 15.651 1.00 98.44 82 ASN A C 1
ATOM 587 O O . ASN A 1 82 ? -9.859 -1.126 15.721 1.00 98.44 82 ASN A O 1
ATOM 591 N N . LEU A 1 83 ? -10.696 0.637 14.589 1.00 98.69 83 LEU A N 1
ATOM 592 C CA . LEU A 1 83 ? -9.894 0.491 13.377 1.00 98.69 83 LEU A CA 1
ATOM 593 C C . LEU A 1 83 ? -9.112 1.775 13.094 1.00 98.69 83 LEU A C 1
ATOM 595 O O . LEU A 1 83 ? -9.646 2.875 13.229 1.00 98.69 83 LEU A O 1
ATOM 599 N N . VAL A 1 84 ? -7.877 1.623 12.624 1.00 98.62 84 VAL A N 1
ATOM 600 C CA . VAL A 1 84 ? -7.113 2.700 11.986 1.00 98.62 84 VAL A CA 1
ATOM 601 C C . VAL A 1 84 ? -6.628 2.232 10.617 1.00 98.62 84 VAL A C 1
ATOM 603 O O . VAL A 1 84 ? -5.994 1.188 10.499 1.00 98.62 84 VAL A O 1
ATOM 606 N N . GLY A 1 85 ? -6.962 2.973 9.569 1.00 98.69 85 GLY A N 1
ATOM 607 C CA . GLY A 1 85 ? -6.525 2.749 8.197 1.00 98.69 85 GLY A CA 1
ATOM 608 C C . GLY A 1 85 ? -5.372 3.675 7.849 1.00 98.69 85 GLY A C 1
ATOM 609 O O . GLY A 1 85 ? -5.540 4.885 7.954 1.00 98.69 85 GLY A O 1
ATOM 610 N N . LEU A 1 86 ? -4.235 3.132 7.413 1.00 98.75 86 LEU A N 1
ATOM 611 C CA . LEU A 1 86 ? -3.072 3.906 6.973 1.00 98.75 86 LEU A CA 1
ATOM 612 C C . LEU A 1 86 ? -2.781 3.619 5.504 1.00 98.75 86 LEU A C 1
ATOM 614 O O . LEU A 1 86 ? -2.496 2.483 5.116 1.00 98.75 86 LEU A O 1
ATOM 618 N N . IL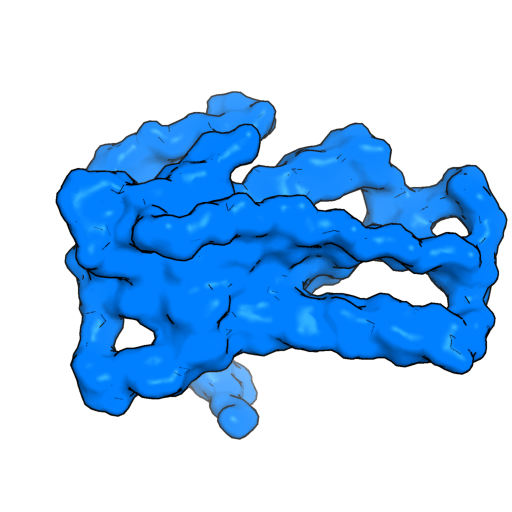E A 1 87 ? -2.876 4.658 4.680 1.00 98.75 87 ILE A N 1
ATOM 619 C CA . ILE A 1 87 ? -2.834 4.540 3.227 1.00 98.75 87 ILE A CA 1
ATOM 620 C C . ILE A 1 87 ? -1.873 5.596 2.663 1.00 98.75 87 ILE A C 1
ATOM 622 O O . ILE A 1 87 ? -2.267 6.746 2.456 1.00 98.75 87 ILE A O 1
ATOM 626 N N . PRO A 1 88 ? -0.610 5.232 2.383 1.00 98.31 88 PRO A N 1
ATOM 627 C CA . PRO A 1 88 ? 0.260 6.063 1.562 1.00 98.31 88 PRO A CA 1
ATOM 628 C C . PRO A 1 88 ? -0.261 6.080 0.117 1.00 98.31 88 PRO A C 1
ATOM 630 O O . PRO A 1 88 ? -0.373 5.029 -0.514 1.00 98.31 88 PRO A O 1
ATOM 633 N N . LEU A 1 89 ? -0.578 7.267 -0.398 1.00 98.56 89 LEU A N 1
ATOM 634 C CA . LEU A 1 89 ? -1.098 7.519 -1.741 1.00 98.56 89 LEU A CA 1
ATOM 635 C C . LEU A 1 89 ? -0.059 8.265 -2.578 1.00 98.56 89 LEU A C 1
ATOM 637 O O . LEU A 1 89 ? 0.336 9.381 -2.237 1.00 98.56 89 LEU A O 1
ATOM 641 N N . CYS A 1 90 ? 0.384 7.649 -3.669 1.00 98.38 90 CYS A N 1
ATOM 642 C CA . CYS A 1 90 ? 1.252 8.277 -4.663 1.00 98.38 90 CYS A CA 1
ATOM 643 C C . CYS A 1 90 ? 1.266 7.473 -5.965 1.00 98.38 90 CYS A C 1
ATOM 645 O O . CYS A 1 90 ? 0.758 6.353 -6.028 1.00 98.38 90 CYS A O 1
ATOM 647 N N . GLU A 1 91 ? 1.918 8.012 -6.986 1.00 98.25 91 GLU A N 1
ATOM 648 C CA . GLU A 1 91 ? 2.303 7.253 -8.171 1.00 98.25 91 GLU A CA 1
ATOM 649 C C . GLU A 1 91 ? 3.781 6.848 -8.106 1.00 98.25 91 GLU A C 1
ATOM 651 O O . GLU A 1 91 ? 4.592 7.477 -7.422 1.00 98.25 91 GLU A O 1
ATOM 656 N N . ASN A 1 92 ? 4.130 5.800 -8.850 1.00 97.88 92 ASN A N 1
ATOM 657 C CA . ASN A 1 92 ? 5.510 5.443 -9.162 1.00 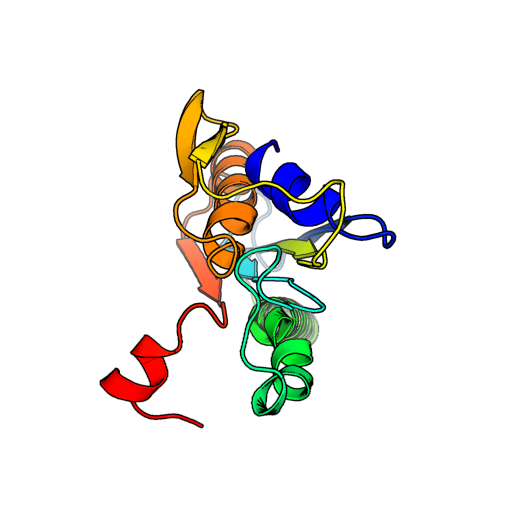97.88 92 ASN A CA 1
ATOM 658 C C . ASN A 1 92 ? 5.726 5.617 -10.667 1.00 97.88 92 ASN A C 1
ATOM 660 O O . ASN A 1 92 ? 5.246 4.790 -11.447 1.00 97.88 92 ASN A O 1
ATOM 664 N N . MET A 1 93 ? 6.406 6.700 -11.049 1.00 98.06 93 MET A N 1
ATOM 665 C CA . MET A 1 93 ? 6.554 7.157 -12.434 1.00 98.06 93 MET A CA 1
ATOM 666 C C . MET A 1 93 ? 8.020 7.157 -12.891 1.00 98.06 93 MET A C 1
ATOM 668 O O . MET A 1 93 ? 8.928 7.320 -12.072 1.00 98.06 93 MET A O 1
ATOM 672 N N . PRO A 1 94 ? 8.299 7.016 -14.199 1.00 97.12 94 PRO A N 1
ATOM 673 C CA . PRO A 1 94 ? 9.632 7.263 -14.721 1.00 97.12 94 PRO A CA 1
ATOM 674 C C . PRO A 1 94 ? 9.826 8.780 -14.850 1.00 97.12 94 PRO A C 1
ATOM 676 O O . PRO A 1 94 ? 9.121 9.442 -15.609 1.00 97.12 94 PRO A O 1
ATOM 679 N N . SER A 1 95 ? 10.773 9.358 -14.110 1.00 96.81 95 SER A N 1
ATOM 680 C CA . SER A 1 95 ? 11.094 10.787 -14.221 1.00 96.81 95 SER A CA 1
ATOM 681 C C . SER A 1 95 ? 12.524 11.094 -13.782 1.00 96.81 95 SER A C 1
ATOM 683 O O . SER A 1 95 ? 13.187 10.275 -13.144 1.00 96.81 95 SER A O 1
ATOM 685 N N . GLY A 1 96 ? 13.002 12.308 -14.077 1.00 97.25 96 GLY A N 1
ATOM 686 C CA . GLY A 1 96 ? 14.324 12.769 -13.628 1.00 97.25 96 GLY A CA 1
ATOM 687 C C . GLY A 1 96 ? 14.475 12.825 -12.100 1.00 97.25 96 GLY A C 1
ATOM 688 O O . GLY A 1 96 ? 15.591 12.750 -11.586 1.00 97.25 96 GLY A O 1
ATOM 689 N N . MET A 1 97 ? 13.359 12.896 -11.368 1.00 96.81 97 MET A N 1
ATOM 690 C CA . MET A 1 97 ? 13.327 12.902 -9.902 1.00 96.81 97 MET A CA 1
ATOM 691 C C . MET A 1 97 ? 13.171 11.501 -9.295 1.00 96.81 97 MET A C 1
ATOM 693 O O . MET A 1 97 ? 13.251 11.349 -8.074 1.00 96.81 97 MET A O 1
ATOM 697 N N . ALA A 1 98 ? 12.985 10.462 -10.115 1.00 97.69 98 ALA A N 1
ATOM 698 C CA . ALA A 1 98 ? 12.823 9.103 -9.625 1.00 97.69 98 ALA A CA 1
ATOM 699 C C . ALA A 1 98 ? 14.022 8.658 -8.765 1.00 97.69 98 ALA A C 1
ATOM 701 O O . ALA A 1 98 ? 15.194 8.976 -9.024 1.00 97.69 98 ALA A O 1
ATOM 702 N N . PHE A 1 99 ? 13.704 7.933 -7.692 1.00 97.25 99 PHE A N 1
ATOM 703 C CA . PHE A 1 99 ? 14.677 7.112 -6.979 1.00 97.25 99 PHE A CA 1
ATOM 704 C C . PHE A 1 99 ? 15.198 6.009 -7.907 1.00 97.25 99 PHE A C 1
ATOM 706 O O . PHE A 1 99 ? 14.520 5.609 -8.855 1.00 97.25 99 PHE A O 1
ATOM 713 N N . LYS A 1 100 ? 16.441 5.589 -7.685 1.00 97.94 100 LYS A N 1
ATOM 714 C CA . LYS A 1 100 ? 17.217 4.816 -8.657 1.00 97.94 100 LYS A CA 1
ATOM 715 C C . LYS A 1 100 ? 17.602 3.453 -8.098 1.00 97.94 100 LYS A C 1
ATOM 717 O O . LYS A 1 100 ? 17.836 3.337 -6.894 1.00 97.94 100 LYS A O 1
ATOM 722 N N . PRO A 1 101 ? 17.737 2.423 -8.949 1.00 97.81 101 PRO A N 1
ATOM 723 C CA . PRO A 1 101 ? 18.522 1.252 -8.590 1.00 97.81 101 PRO A CA 1
ATOM 724 C C . PRO A 1 101 ? 19.927 1.684 -8.143 1.00 97.81 101 PRO A C 1
ATOM 726 O O . PRO A 1 101 ? 20.574 2.483 -8.817 1.00 97.81 101 PRO A O 1
ATOM 729 N N . GLY A 1 102 ? 20.376 1.188 -6.996 1.00 97.62 102 GLY A N 1
ATOM 730 C CA . GLY A 1 102 ? 21.610 1.592 -6.324 1.00 97.62 102 GLY A CA 1
ATOM 731 C C . GLY A 1 102 ? 21.429 2.656 -5.235 1.00 97.62 102 GLY A C 1
ATOM 732 O O . GLY A 1 102 ? 22.314 2.780 -4.390 1.00 97.62 102 GLY A O 1
ATOM 733 N N . ASP A 1 103 ? 20.300 3.376 -5.188 1.00 98.06 103 ASP A N 1
ATOM 734 C CA . ASP A 1 103 ? 20.028 4.309 -4.088 1.00 98.06 103 ASP A CA 1
ATOM 735 C C . ASP A 1 103 ? 19.913 3.550 -2.754 1.00 98.06 103 ASP A C 1
ATOM 737 O O . ASP A 1 103 ? 19.417 2.420 -2.688 1.00 98.06 103 ASP A O 1
ATOM 741 N N . VAL A 1 104 ? 20.321 4.205 -1.666 1.00 98.19 104 VAL A N 1
ATOM 742 C CA . VAL A 1 104 ? 20.114 3.728 -0.294 1.00 98.19 104 VAL A CA 1
ATOM 743 C C . VAL A 1 104 ? 19.206 4.712 0.430 1.00 98.19 104 VAL A C 1
ATOM 745 O O . VAL A 1 104 ? 19.540 5.885 0.581 1.00 98.19 104 VAL A O 1
ATOM 748 N N . ILE A 1 105 ? 18.048 4.235 0.882 1.00 97.88 105 ILE A N 1
ATOM 749 C CA . ILE A 1 105 ? 17.030 5.064 1.534 1.00 97.88 105 ILE A CA 1
ATOM 750 C C . ILE A 1 105 ? 16.967 4.724 3.021 1.00 97.88 105 ILE A C 1
ATOM 752 O O . ILE A 1 105 ? 16.787 3.566 3.391 1.00 97.88 105 ILE A O 1
ATOM 756 N N . THR A 1 106 ? 17.068 5.736 3.880 1.00 97.31 106 THR A N 1
ATOM 757 C CA . THR A 1 106 ? 16.941 5.581 5.337 1.00 97.31 106 THR A CA 1
ATOM 758 C C . THR A 1 106 ? 15.481 5.710 5.766 1.00 97.31 106 THR A C 1
ATOM 760 O O . THR A 1 106 ? 14.903 6.793 5.684 1.00 97.31 106 THR A O 1
ATOM 763 N N . ALA A 1 107 ? 14.888 4.618 6.241 1.00 96.19 107 ALA A N 1
ATOM 764 C CA . ALA A 1 107 ? 13.530 4.566 6.773 1.00 96.19 107 ALA A CA 1
ATOM 765 C C . ALA A 1 107 ? 13.382 5.362 8.081 1.00 96.19 107 ALA A C 1
ATOM 767 O O . ALA A 1 107 ? 14.361 5.682 8.756 1.00 96.19 107 ALA A O 1
ATOM 768 N N . MET A 1 108 ? 12.138 5.636 8.490 1.00 92.81 108 MET A N 1
ATOM 769 C CA . MET A 1 108 ? 11.841 6.388 9.723 1.00 92.81 108 MET A CA 1
ATOM 770 C C . MET A 1 108 ? 12.428 5.792 11.007 1.00 92.81 108 MET A C 1
ATOM 772 O O . MET A 1 108 ? 12.646 6.519 11.969 1.00 92.81 108 MET A O 1
ATOM 776 N N . ASN A 1 109 ? 12.686 4.486 11.033 1.00 94.62 109 ASN A N 1
ATOM 777 C CA . ASN A 1 109 ? 13.285 3.793 12.173 1.00 94.62 109 ASN A CA 1
ATOM 778 C C . ASN A 1 109 ? 14.823 3.706 12.093 1.00 94.62 109 ASN A C 1
ATOM 780 O O . ASN A 1 109 ? 15.423 2.908 12.809 1.00 94.62 109 ASN A O 1
ATOM 784 N N . GLY A 1 110 ? 15.459 4.461 11.191 1.00 95.88 110 GLY A N 1
ATOM 785 C CA . GLY A 1 110 ? 16.912 4.494 11.010 1.00 95.88 110 GLY A CA 1
ATOM 786 C C . GLY A 1 110 ? 17.495 3.325 10.209 1.00 95.88 110 GLY A C 1
ATOM 787 O O . GLY A 1 110 ? 18.680 3.354 9.886 1.00 95.88 110 GLY A O 1
ATOM 788 N N . LYS A 1 111 ? 16.696 2.311 9.846 1.00 97.12 111 LYS A N 1
ATOM 789 C CA . LYS A 1 111 ? 17.156 1.230 8.962 1.00 97.12 111 LYS A CA 1
ATOM 790 C C . LYS A 1 111 ? 17.344 1.746 7.541 1.00 97.12 111 LYS A C 1
ATOM 792 O O . LYS A 1 111 ? 16.545 2.542 7.055 1.00 97.12 111 LYS A O 1
ATOM 797 N N . THR A 1 112 ? 18.360 1.250 6.853 1.00 97.81 112 THR A N 1
ATOM 798 C CA . THR A 1 112 ? 18.625 1.578 5.452 1.00 97.81 112 THR A CA 1
ATOM 799 C C . THR A 1 112 ? 18.100 0.487 4.522 1.00 97.81 112 THR A C 1
ATOM 801 O O . THR A 1 112 ? 18.100 -0.697 4.859 1.00 97.81 112 THR A O 1
ATOM 804 N N . VAL A 1 113 ? 17.628 0.892 3.344 1.00 98.00 113 VAL A N 1
ATOM 805 C CA . VAL A 1 113 ? 17.098 0.010 2.300 1.00 98.00 113 VAL A CA 1
ATOM 806 C C . VAL A 1 113 ? 17.851 0.288 1.006 1.00 98.00 113 VAL A C 1
ATOM 808 O O . VAL A 1 113 ? 17.747 1.387 0.463 1.00 98.00 113 VAL A O 1
ATOM 811 N N . ALA A 1 114 ? 18.602 -0.699 0.519 1.00 98.06 114 ALA A N 1
ATOM 812 C CA . ALA A 1 114 ? 19.225 -0.645 -0.799 1.00 98.06 114 ALA A CA 1
ATOM 813 C C . ALA A 1 114 ? 18.186 -0.964 -1.880 1.00 98.06 114 ALA A C 1
ATOM 815 O O . ALA A 1 114 ? 17.472 -1.969 -1.804 1.00 98.06 114 ALA A O 1
ATOM 816 N N . ILE A 1 115 ? 18.083 -0.098 -2.881 1.00 98.12 115 ILE A N 1
ATOM 817 C CA . ILE A 1 115 ? 17.109 -0.236 -3.956 1.00 98.12 115 ILE A CA 1
ATOM 818 C C . ILE A 1 115 ? 17.735 -1.028 -5.091 1.00 98.12 115 ILE A C 1
ATOM 820 O O . ILE A 1 115 ? 18.615 -0.543 -5.787 1.00 98.12 115 ILE A O 1
ATOM 824 N N . HIS A 1 116 ? 17.261 -2.250 -5.302 1.00 97.25 116 HIS A N 1
ATOM 825 C CA . HIS A 1 116 ? 17.672 -3.057 -6.453 1.00 97.25 116 HIS A CA 1
ATOM 826 C C . HIS A 1 116 ? 16.719 -2.905 -7.636 1.00 97.25 116 HIS A C 1
ATOM 828 O O . HIS A 1 116 ? 17.149 -2.934 -8.782 1.00 97.25 116 HIS A O 1
ATOM 834 N N . ASP A 1 117 ? 15.432 -2.722 -7.349 1.00 97.12 117 ASP A N 1
ATOM 835 C CA . ASP A 1 117 ? 14.385 -2.663 -8.358 1.00 97.12 117 ASP A CA 1
ATOM 836 C C . ASP A 1 117 ? 13.289 -1.683 -7.920 1.00 97.12 117 ASP A C 1
ATOM 838 O O . ASP A 1 117 ? 12.609 -1.880 -6.908 1.00 97.12 117 ASP A O 1
ATOM 842 N N . THR A 1 118 ? 13.125 -0.615 -8.697 1.00 97.50 118 THR A N 1
ATOM 843 C CA . THR A 1 118 ? 12.138 0.445 -8.440 1.00 97.50 118 THR A CA 1
ATOM 844 C C . THR A 1 118 ? 10.695 -0.009 -8.698 1.00 97.50 118 THR A C 1
ATOM 846 O O . THR A 1 118 ? 9.762 0.573 -8.146 1.00 97.50 118 THR A O 1
ATOM 849 N N . ASN A 1 119 ? 10.486 -1.127 -9.400 1.00 95.62 119 ASN A N 1
ATOM 850 C CA . ASN A 1 119 ? 9.177 -1.753 -9.586 1.00 95.62 119 ASN A CA 1
ATOM 851 C C . ASN A 1 119 ? 8.616 -2.324 -8.271 1.00 95.62 119 ASN A C 1
ATOM 853 O O . ASN A 1 119 ? 7.403 -2.406 -8.063 1.00 95.62 119 ASN A O 1
ATOM 857 N N . ASN A 1 120 ? 9.504 -2.638 -7.322 1.00 95.38 120 ASN A N 1
ATOM 858 C CA . ASN A 1 120 ? 9.153 -3.133 -5.995 1.00 95.38 120 ASN A CA 1
ATOM 859 C C . ASN A 1 120 ? 8.784 -2.022 -4.992 1.00 95.38 120 ASN A C 1
ATOM 861 O O . ASN A 1 120 ? 8.630 -2.304 -3.802 1.00 95.38 120 ASN A O 1
ATOM 865 N N . ALA A 1 121 ? 8.578 -0.780 -5.445 1.00 96.25 121 ALA A N 1
ATOM 866 C CA . ALA A 1 121 ? 8.265 0.395 -4.622 1.00 96.25 121 ALA A CA 1
ATOM 867 C C . ALA A 1 121 ? 7.112 0.212 -3.615 1.00 96.25 121 ALA A C 1
ATOM 869 O O . ALA A 1 121 ? 7.107 0.844 -2.559 1.00 96.25 121 ALA A O 1
ATOM 870 N N . GLY A 1 122 ? 6.144 -0.665 -3.905 1.00 95.94 122 GLY A N 1
ATOM 871 C CA . GLY A 1 122 ? 4.979 -0.897 -3.045 1.00 95.94 122 GLY A CA 1
ATOM 872 C C . GLY A 1 122 ? 5.329 -1.305 -1.609 1.00 95.94 122 GLY A C 1
ATOM 873 O O . GLY A 1 122 ? 4.711 -0.821 -0.665 1.00 95.94 122 GLY A O 1
ATOM 874 N N . ARG A 1 123 ? 6.354 -2.145 -1.421 1.00 95.94 123 ARG A N 1
ATOM 875 C CA . ARG A 1 123 ? 6.800 -2.545 -0.073 1.00 95.94 123 ARG A CA 1
ATOM 876 C C . ARG A 1 123 ? 7.577 -1.430 0.632 1.00 95.94 123 ARG A C 1
ATOM 878 O O . ARG A 1 123 ? 7.504 -1.301 1.849 1.00 95.94 123 ARG A O 1
ATOM 885 N N . LEU A 1 124 ? 8.290 -0.609 -0.142 1.00 97.06 124 LEU A N 1
ATOM 886 C CA . LEU A 1 124 ? 9.061 0.522 0.364 1.00 97.06 124 LEU A CA 1
ATOM 887 C C . LEU A 1 124 ? 8.129 1.606 0.919 1.00 97.06 124 LEU A C 1
ATOM 889 O O . LEU A 1 124 ? 8.306 2.033 2.054 1.00 97.06 124 LEU A O 1
ATOM 893 N N . MET A 1 125 ? 7.098 2.006 0.167 1.00 96.19 125 MET A N 1
ATOM 894 C CA . MET A 1 125 ? 6.147 3.024 0.635 1.00 96.19 125 MET A CA 1
ATOM 895 C C . MET A 1 125 ? 5.358 2.581 1.879 1.00 96.19 125 MET A C 1
ATOM 897 O O . MET A 1 125 ? 5.071 3.405 2.745 1.00 96.19 125 MET A O 1
ATOM 901 N N . LEU A 1 126 ? 5.045 1.284 2.002 1.00 97.69 126 LEU A N 1
ATOM 902 C CA . LEU A 1 126 ? 4.351 0.731 3.169 1.00 97.69 126 LEU A CA 1
ATOM 903 C C . LEU A 1 126 ? 5.228 0.688 4.426 1.00 97.69 126 LEU A C 1
ATOM 905 O O . LEU A 1 126 ? 4.690 0.743 5.529 1.00 97.69 126 LEU A O 1
ATOM 909 N N . ALA A 1 127 ? 6.558 0.636 4.292 1.00 97.19 127 ALA A N 1
ATOM 910 C CA . ALA A 1 127 ? 7.462 0.595 5.441 1.00 97.19 127 ALA A CA 1
ATOM 911 C C . ALA A 1 127 ? 7.240 1.785 6.389 1.00 97.19 127 ALA A C 1
ATOM 913 O O . ALA A 1 127 ? 7.123 1.596 7.599 1.00 97.19 127 ALA A O 1
ATOM 914 N N . ASP A 1 128 ? 7.102 2.998 5.847 1.00 94.25 128 ASP A N 1
ATOM 915 C CA . ASP A 1 128 ? 6.821 4.187 6.658 1.00 94.25 128 ASP A CA 1
ATOM 916 C C . ASP A 1 128 ? 5.415 4.154 7.270 1.00 94.25 128 ASP A C 1
ATOM 918 O O . ASP A 1 128 ? 5.244 4.611 8.398 1.00 94.25 128 ASP A O 1
ATOM 922 N N . ALA A 1 129 ? 4.424 3.578 6.577 1.00 97.00 129 ALA A N 1
ATOM 923 C CA . ALA A 1 129 ? 3.079 3.408 7.125 1.00 97.00 129 ALA A CA 1
ATOM 924 C C . ALA A 1 129 ? 3.082 2.470 8.340 1.00 97.00 129 ALA A C 1
ATOM 926 O O . ALA A 1 129 ? 2.465 2.781 9.357 1.00 97.00 129 ALA A O 1
ATOM 927 N N . PHE A 1 130 ? 3.822 1.358 8.267 1.00 97.69 130 PHE A N 1
ATOM 928 C CA . PHE A 1 130 ? 3.991 0.442 9.394 1.00 97.69 130 PHE A CA 1
ATOM 929 C C . PHE A 1 130 ? 4.718 1.092 10.561 1.00 97.69 130 PHE A C 1
ATOM 931 O O . PHE A 1 130 ? 4.241 1.001 11.688 1.00 97.69 130 PHE A O 1
ATOM 938 N N . ILE A 1 131 ? 5.842 1.765 10.298 1.00 97.38 131 ILE A N 1
ATOM 939 C CA . ILE A 1 131 ? 6.625 2.414 11.353 1.00 97.38 131 ILE A CA 1
ATOM 940 C C . ILE A 1 131 ? 5.769 3.471 12.051 1.00 97.38 131 ILE A C 1
ATOM 942 O O . ILE A 1 131 ? 5.619 3.408 13.268 1.00 97.38 131 ILE A O 1
ATOM 946 N N . TYR A 1 132 ? 5.153 4.379 11.286 1.00 97.69 132 TYR A N 1
ATOM 947 C CA . TYR A 1 132 ? 4.262 5.406 11.821 1.00 97.69 132 TYR A CA 1
ATOM 948 C C . TYR A 1 132 ? 3.106 4.793 12.618 1.00 97.69 132 TYR A C 1
ATOM 950 O O . TYR A 1 132 ? 2.870 5.169 13.766 1.00 97.69 132 TYR A O 1
ATOM 958 N N . GLY A 1 133 ? 2.416 3.805 12.048 1.00 97.50 133 GLY A N 1
ATOM 959 C CA . GLY A 1 133 ? 1.255 3.195 12.681 1.00 97.50 133 GLY A CA 1
ATOM 960 C C . GLY A 1 133 ? 1.577 2.483 13.993 1.00 97.50 133 GLY A C 1
ATOM 961 O O . GLY A 1 133 ? 0.868 2.643 14.988 1.00 97.50 133 GLY A O 1
ATOM 962 N N . GLN A 1 134 ? 2.688 1.745 14.023 1.00 96.94 134 GLN A N 1
ATOM 963 C CA . GLN A 1 134 ? 3.159 1.052 15.219 1.00 96.94 134 GLN A CA 1
ATOM 964 C C . GLN A 1 134 ? 3.571 2.029 16.323 1.00 96.94 134 GLN A C 1
ATOM 966 O O . GLN A 1 134 ? 3.229 1.802 17.485 1.00 96.94 134 GLN A O 1
ATOM 971 N N . THR A 1 135 ? 4.264 3.119 15.977 1.00 96.50 135 THR A N 1
ATOM 972 C CA . THR A 1 135 ? 4.703 4.115 16.964 1.00 96.50 135 THR A CA 1
ATOM 973 C C . THR A 1 135 ? 3.552 4.956 17.506 1.00 96.50 135 THR A C 1
ATOM 975 O O . THR A 1 135 ? 3.543 5.273 18.694 1.00 96.50 135 THR A O 1
ATOM 978 N N . THR A 1 136 ? 2.579 5.294 16.656 1.00 97.12 136 THR A N 1
ATOM 979 C CA . THR A 1 136 ? 1.500 6.234 16.986 1.00 97.12 136 THR A CA 1
ATOM 980 C C . THR A 1 136 ? 0.316 5.538 17.656 1.00 97.12 136 THR A C 1
ATOM 982 O O . THR A 1 136 ? -0.144 5.990 18.701 1.00 97.12 136 THR A O 1
ATOM 985 N N . PHE A 1 137 ? -0.154 4.409 17.108 1.00 97.31 137 PHE A N 1
ATOM 986 C CA . PHE A 1 137 ? -1.403 3.766 17.551 1.00 97.31 137 PHE A CA 1
ATOM 987 C C . PHE A 1 137 ? -1.201 2.527 18.419 1.00 97.31 137 PHE A C 1
ATOM 989 O O . PHE A 1 137 ? -2.157 2.067 19.043 1.00 97.31 137 PHE A O 1
ATOM 996 N N . LYS A 1 138 ? 0.017 1.966 18.459 1.00 97.31 138 LYS A N 1
ATOM 997 C CA . LYS A 1 138 ? 0.343 0.728 19.195 1.00 97.31 138 LYS A CA 1
ATOM 998 C C . LYS A 1 138 ? -0.723 -0.366 18.977 1.00 97.31 138 LYS A C 1
ATOM 1000 O O . LYS A 1 138 ? -1.278 -0.885 19.951 1.00 97.31 138 LYS A O 1
ATOM 1005 N N . PRO A 1 139 ? -1.065 -0.691 17.717 1.00 98.06 139 PRO A N 1
ATOM 1006 C CA . PRO A 1 139 ? -2.211 -1.535 17.407 1.00 98.06 139 PRO A CA 1
ATOM 1007 C C . PRO A 1 139 ? -2.062 -2.939 18.005 1.00 98.06 139 PRO A C 1
ATOM 1009 O O . PRO A 1 139 ? -0.954 -3.438 18.210 1.00 98.06 139 PRO A O 1
ATOM 1012 N N . LYS A 1 140 ? -3.190 -3.596 18.292 1.00 97.75 140 LYS A N 1
ATOM 1013 C CA . LYS A 1 140 ? -3.189 -4.992 18.768 1.00 97.75 140 LYS A CA 1
ATOM 1014 C C . LYS A 1 140 ? -2.980 -6.001 17.640 1.00 97.75 140 LYS A C 1
ATOM 1016 O O . LYS A 1 140 ? -2.446 -7.075 17.888 1.00 97.75 140 LYS A O 1
ATOM 1021 N N . ILE A 1 141 ? -3.405 -5.648 16.429 1.00 98.12 141 ILE A N 1
ATOM 1022 C CA . ILE A 1 141 ? -3.282 -6.444 15.206 1.00 98.12 141 ILE A CA 1
ATOM 1023 C C . ILE A 1 141 ? -2.934 -5.481 14.075 1.00 98.12 141 ILE A C 1
ATOM 1025 O O . ILE A 1 141 ? -3.487 -4.382 14.014 1.00 98.12 141 ILE A O 1
ATOM 1029 N N . VAL A 1 142 ? -2.040 -5.903 13.186 1.00 98.44 142 VAL A N 1
ATOM 1030 C CA . VAL A 1 142 ? -1.743 -5.211 11.930 1.00 98.44 142 VAL A CA 1
ATOM 1031 C C . VAL A 1 142 ? -2.121 -6.148 10.789 1.00 98.44 142 VAL A C 1
ATOM 1033 O O . VAL A 1 142 ? -1.701 -7.302 10.786 1.00 98.44 142 VAL A O 1
ATOM 1036 N N . VAL A 1 143 ? -2.911 -5.653 9.843 1.00 98.38 143 VAL A N 1
ATOM 1037 C CA . VAL A 1 143 ? -3.258 -6.340 8.595 1.00 98.38 143 VAL A CA 1
ATOM 1038 C C . VAL A 1 143 ? -2.893 -5.414 7.449 1.00 98.38 143 VAL A C 1
ATOM 1040 O O . VAL A 1 143 ? -3.309 -4.257 7.449 1.00 98.38 143 VAL A O 1
ATOM 1043 N N . ASP A 1 144 ? -2.140 -5.900 6.470 1.00 97.56 144 ASP A N 1
ATOM 1044 C CA . ASP A 1 144 ? -1.908 -5.170 5.231 1.00 97.56 144 ASP A CA 1
ATOM 1045 C C . ASP A 1 144 ? -2.551 -5.857 4.032 1.00 97.56 144 ASP A C 1
ATOM 1047 O O . ASP A 1 144 ? -2.666 -7.080 3.970 1.00 97.56 144 ASP A O 1
ATOM 1051 N N . VAL A 1 145 ? -3.013 -5.040 3.089 1.00 97.56 145 VAL A N 1
ATOM 1052 C CA . VAL A 1 145 ? -3.591 -5.499 1.828 1.00 97.56 145 VAL A CA 1
ATOM 1053 C C . VAL A 1 145 ? -2.892 -4.764 0.697 1.00 97.56 145 VAL A C 1
ATOM 1055 O O . VAL A 1 145 ? -2.890 -3.528 0.638 1.00 97.56 145 VAL A O 1
ATOM 1058 N N . ALA A 1 146 ? -2.284 -5.520 -0.216 1.00 96.75 146 ALA A N 1
ATOM 1059 C CA . ALA A 1 146 ? -1.480 -4.939 -1.276 1.00 96.75 146 ALA A CA 1
ATOM 1060 C C . ALA A 1 146 ? -1.371 -5.834 -2.517 1.00 96.75 146 ALA A C 1
ATOM 1062 O O . ALA A 1 146 ? -1.113 -7.030 -2.436 1.00 96.75 146 ALA A O 1
ATOM 1063 N N . THR A 1 147 ? -1.461 -5.215 -3.694 1.00 94.62 147 THR A N 1
ATOM 1064 C CA . THR A 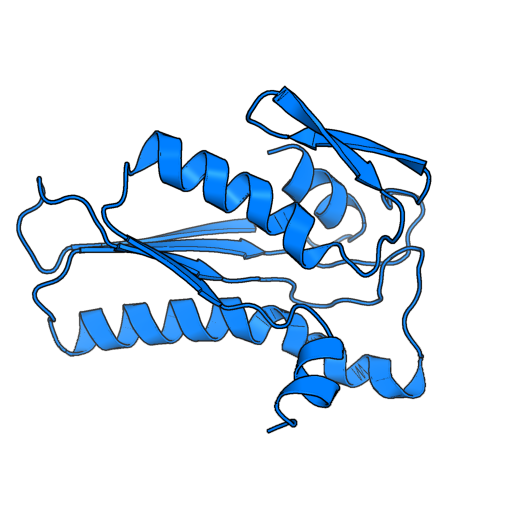1 147 ? -1.109 -5.830 -4.982 1.00 94.62 147 THR A CA 1
ATOM 1065 C C . THR A 1 147 ? 0.412 -5.722 -5.179 1.00 94.62 147 THR A C 1
ATOM 1067 O O . THR A 1 147 ? 0.909 -4.757 -5.778 1.00 94.62 147 THR A O 1
ATOM 1070 N N . LEU A 1 148 ? 1.171 -6.626 -4.547 1.00 90.50 148 LEU A N 1
ATOM 1071 C CA . LEU A 1 148 ? 2.629 -6.501 -4.387 1.00 90.50 148 LEU A CA 1
ATOM 1072 C C . LEU A 1 148 ? 3.465 -7.193 -5.460 1.00 90.50 148 LEU A C 1
ATOM 1074 O O . LEU A 1 148 ? 4.388 -6.567 -5.975 1.00 90.50 148 LEU A O 1
ATOM 1078 N N . SER A 1 149 ? 3.204 -8.469 -5.740 1.00 87.00 149 SER A N 1
ATOM 1079 C CA . SER A 1 149 ? 4.070 -9.273 -6.598 1.00 87.00 149 SER A CA 1
ATOM 1080 C C . SER A 1 149 ? 3.278 -10.184 -7.522 1.00 87.00 149 SER A C 1
ATOM 1082 O O . SER A 1 149 ? 2.312 -10.830 -7.117 1.00 87.00 149 SER A O 1
ATOM 1084 N N . ASP A 1 150 ? 3.775 -10.312 -8.748 1.00 84.31 150 ASP A N 1
ATOM 1085 C CA . ASP A 1 150 ? 3.249 -11.263 -9.731 1.00 84.31 150 ASP A CA 1
ATOM 1086 C C . ASP A 1 150 ? 3.537 -12.717 -9.308 1.00 84.31 150 ASP A C 1
ATOM 1088 O O . ASP A 1 150 ? 2.889 -13.658 -9.761 1.00 84.31 150 ASP A O 1
ATOM 1092 N N . GLY A 1 151 ? 4.471 -12.920 -8.370 1.00 88.50 151 GLY A N 1
ATOM 1093 C CA . GLY A 1 151 ? 4.746 -14.226 -7.770 1.00 88.50 151 GLY A CA 1
ATOM 1094 C C . GLY A 1 151 ? 3.532 -14.844 -7.066 1.00 88.50 151 GLY A C 1
ATOM 1095 O O . GLY A 1 151 ? 3.408 -16.064 -7.061 1.00 88.50 151 GLY A O 1
ATOM 1096 N N . ILE A 1 152 ? 2.605 -14.032 -6.536 1.00 90.69 152 ILE A N 1
ATOM 1097 C CA . ILE A 1 152 ? 1.356 -14.544 -5.945 1.00 90.69 152 ILE A CA 1
ATOM 1098 C C . ILE A 1 152 ? 0.482 -15.225 -7.000 1.00 90.69 152 ILE A C 1
ATOM 1100 O O . ILE A 1 152 ? -0.073 -16.283 -6.718 1.00 90.69 152 ILE A O 1
ATOM 1104 N N . ILE A 1 153 ? 0.425 -14.680 -8.219 1.00 88.44 153 ILE A N 1
ATOM 1105 C CA . ILE A 1 153 ? -0.362 -15.254 -9.320 1.00 88.44 153 ILE A CA 1
ATOM 1106 C C . ILE A 1 153 ? 0.166 -16.645 -9.679 1.00 88.44 153 ILE A C 1
ATOM 1108 O O . ILE A 1 153 ? -0.604 -17.581 -9.863 1.00 88.44 153 ILE A O 1
ATOM 1112 N N . HIS A 1 154 ? 1.488 -16.801 -9.723 1.00 89.56 154 HIS A N 1
ATOM 1113 C CA . HIS A 1 154 ? 2.122 -18.085 -10.019 1.00 89.56 154 HIS A CA 1
ATOM 1114 C C . HIS A 1 154 ? 1.958 -19.099 -8.879 1.00 89.56 154 HIS A C 1
ATOM 1116 O O . HIS A 1 154 ? 1.833 -20.292 -9.134 1.00 89.56 154 HIS A O 1
ATOM 1122 N N . ALA A 1 155 ? 1.975 -18.635 -7.627 1.00 94.06 155 ALA A N 1
ATOM 1123 C CA . ALA A 1 155 ? 1.915 -19.504 -6.456 1.00 94.06 155 ALA A CA 1
ATOM 1124 C C . ALA A 1 155 ? 0.490 -19.965 -6.111 1.00 94.06 155 ALA A C 1
ATOM 1126 O O . ALA A 1 155 ? 0.303 -21.112 -5.713 1.00 94.06 155 ALA A O 1
ATOM 1127 N N . LEU A 1 156 ? -0.497 -19.070 -6.216 1.00 94.56 156 LEU A N 1
ATOM 1128 C CA . LEU A 1 156 ? -1.859 -19.273 -5.704 1.00 94.56 156 LEU A CA 1
ATOM 1129 C C . LEU A 1 156 ? -2.953 -19.041 -6.760 1.00 94.56 156 LEU A C 1
ATOM 1131 O O . LEU A 1 156 ? -4.132 -19.199 -6.451 1.00 94.56 156 LEU A O 1
ATOM 1135 N N . GLY A 1 157 ? -2.579 -18.693 -7.993 1.00 89.06 157 GLY A N 1
ATOM 1136 C CA . GLY A 1 157 ? -3.507 -18.310 -9.053 1.00 89.06 157 GLY A CA 1
ATOM 1137 C C . GLY A 1 157 ? -3.834 -16.813 -9.060 1.00 89.06 157 GLY A C 1
ATOM 1138 O O . GLY A 1 157 ? -3.512 -16.065 -8.136 1.00 89.06 157 GLY A O 1
ATOM 1139 N N . GLY A 1 158 ? -4.465 -16.372 -10.148 1.00 77.62 158 GLY A N 1
ATOM 1140 C CA . GLY A 1 158 ? -5.061 -15.040 -10.274 1.00 77.62 158 GLY A CA 1
ATOM 1141 C C . GLY A 1 158 ? -6.576 -15.082 -10.058 1.00 77.62 158 GLY A C 1
ATOM 1142 O O . GLY A 1 158 ? -7.188 -16.143 -10.190 1.00 77.62 158 GLY A O 1
ATOM 1143 N N . ALA A 1 159 ? -7.156 -13.924 -9.739 1.00 56.97 159 ALA A N 1
ATOM 1144 C CA . ALA A 1 159 ? -8.594 -13.671 -9.821 1.00 56.97 159 ALA A CA 1
ATOM 1145 C C . ALA A 1 159 ? -8.913 -12.918 -11.117 1.00 56.97 159 ALA A C 1
ATOM 1147 O O . ALA A 1 159 ? -8.093 -12.044 -11.488 1.00 56.97 159 ALA A O 1
#

Foldseek 3Di:
DFLLVLQFQQDPDDKDWDKDKDALADPVAQAEEEEFQAACAEQQAVLGDDPVCRVVRNCQRVQVVVLVVVRVVCVVVSPHGIYMYIYTHHHRHHDPSHDDQQDWIQAPVRDIDHHNTSSQSSVSSCRNSVVCCCVPRVHPHYHTDGPGDPVCCVVPNDD

Secondary structure (DSSP, 8-state):
-HHHHHHHTTSSSPPEEEEEEEE-S-TTSPPEEEEE-EEEEE--TTSPPPGGGGGGGGGGGHHHHHHHHHHHHHHHTT-S-EEEEEEEEEEE--STT---TT-EEE-TTS-EEE-S-GGGHHHHHHHHHHHHHHHHH--SEEEEE----THHHHHH---

Radius of gyration: 16.24 Å; chains: 1; bounding box: 44×35×48 Å

InterPro domains:
  IPR000819 Peptidase M17, leucyl aminopeptidase, C-terminal [PF00883] (1-158)
  IPR011356 Peptidase M17, leucine aminopeptidase/peptidase B [PR00481] (32-49)
  IPR011356 Peptidase M17, leucine aminopeptidase/peptidase B [PR00481] (54-75)
  IPR011356 Peptidase M17, leucine aminopeptidase/peptidase B [PR00481] (91-112)
  IPR011356 Peptidase M17, leucine aminopeptidase/peptidase B [PR00481] (113-133)
  IPR011356 Peptidase M17, leucine aminopeptidase/peptidase B [PR00481] (142-157)
  IPR011356 Peptidase M17, leucine aminopeptidase/peptidase B [PTHR11963] (1-157)

Organism: NCBI:txid74869